Protein AF-A0A1F2FER3-F1 (afdb_monomer_lite)

pLDDT: mean 89.08, std 11.87, range [53.47, 98.69]

Secondary structure (DSSP, 8-state):
---PPPSSPPPPPPPTTS-HHHHHHHHHHHTSGGGGG--HHHHHHHHHHHHHHHHHHHSSS--HHHHHHHHHHHHHTT-SHHHHHHTT-----TTTSHHHHHHHHHHHHHHHHHT--

Structure (mmCIF, N/CA/C/O backbone):
data_AF-A0A1F2FER3-F1
#
_entry.id   AF-A0A1F2FER3-F1
#
loop_
_atom_site.group_PDB
_atom_site.id
_atom_site.type_symbol
_atom_site.label_atom_id
_atom_site.label_alt_id
_atom_site.label_comp_id
_atom_site.label_asym_id
_atom_site.label_entity_id
_atom_site.label_seq_id
_atom_site.pdbx_PDB_ins_code
_atom_site.Cartn_x
_atom_site.Cartn_y
_atom_site.Cartn_z
_atom_site.occupancy
_atom_site.B_iso_or_equiv
_atom_site.auth_seq_id
_atom_site.auth_comp_id
_atom_site.auth_asym_id
_atom_site.auth_atom_id
_atom_site.pdbx_PDB_model_num
ATOM 1 N N . MET A 1 1 ? -25.968 8.171 4.462 1.00 68.19 1 MET A N 1
ATOM 2 C CA . MET A 1 1 ? -26.093 6.739 4.110 1.00 68.19 1 MET A CA 1
ATOM 3 C C . MET A 1 1 ? -24.952 5.989 4.785 1.00 68.19 1 MET A C 1
ATOM 5 O O . MET A 1 1 ? -23.852 6.524 4.797 1.00 68.19 1 MET A O 1
ATOM 9 N N . ARG A 1 2 ? -25.203 4.827 5.401 1.00 75.19 2 ARG A N 1
ATOM 10 C CA . ARG A 1 2 ? -24.161 3.947 5.961 1.00 75.19 2 ARG A CA 1
ATOM 11 C C . ARG A 1 2 ? -24.206 2.628 5.191 1.00 75.19 2 ARG A C 1
ATOM 13 O O . ARG A 1 2 ? -25.294 2.085 5.029 1.00 75.19 2 ARG A O 1
ATOM 20 N N . ALA A 1 3 ? -23.061 2.168 4.698 1.00 81.31 3 ALA A N 1
ATOM 21 C CA . ALA A 1 3 ? -22.912 0.862 4.065 1.00 81.31 3 ALA A CA 1
ATOM 22 C C . ALA A 1 3 ? -22.212 -0.088 5.044 1.00 81.31 3 ALA A C 1
ATOM 24 O O . ALA A 1 3 ? -21.363 0.352 5.820 1.00 81.31 3 ALA A O 1
ATOM 25 N N . ALA A 1 4 ? -22.596 -1.362 5.035 1.00 86.06 4 ALA A N 1
ATOM 26 C CA . ALA A 1 4 ? -21.885 -2.385 5.790 1.00 86.06 4 ALA A CA 1
ATOM 27 C C . ALA A 1 4 ? -20.576 -2.732 5.068 1.00 86.06 4 ALA A C 1
ATOM 29 O O . ALA A 1 4 ? -20.576 -2.868 3.845 1.00 86.06 4 ALA A O 1
ATOM 30 N N . GLY A 1 5 ? -19.490 -2.864 5.828 1.00 84.31 5 GLY A N 1
ATOM 31 C CA . GLY A 1 5 ? -18.238 -3.421 5.322 1.00 84.31 5 GLY A CA 1
ATOM 32 C C . GLY A 1 5 ? -18.315 -4.939 5.179 1.00 84.31 5 GLY A C 1
ATOM 33 O O . GLY A 1 5 ? -19.268 -5.579 5.645 1.00 84.31 5 GLY A O 1
ATOM 34 N N . SER A 1 6 ? -17.298 -5.523 4.555 1.00 83.44 6 SER A N 1
ATOM 35 C CA . SER A 1 6 ? -17.121 -6.973 4.579 1.00 83.44 6 SER A CA 1
ATOM 36 C C . SER A 1 6 ? -16.870 -7.447 6.016 1.00 83.44 6 SER A C 1
ATOM 38 O O . SER A 1 6 ? -16.469 -6.678 6.886 1.00 83.44 6 SER A O 1
ATOM 40 N N . GLY A 1 7 ? -17.120 -8.732 6.285 1.00 86.62 7 GLY A N 1
ATOM 41 C CA . GLY A 1 7 ? -16.762 -9.351 7.566 1.00 86.62 7 GLY A CA 1
ATOM 42 C C . GLY A 1 7 ? -15.241 -9.477 7.735 1.00 86.62 7 GLY A C 1
ATOM 43 O O . GLY A 1 7 ? -14.475 -8.552 7.492 1.00 86.62 7 GLY A O 1
ATOM 44 N N . THR A 1 8 ? -14.753 -10.652 8.124 1.00 89.00 8 THR A N 1
ATOM 45 C CA . THR A 1 8 ? -13.302 -10.884 8.161 1.00 89.00 8 THR A CA 1
ATOM 46 C C . THR A 1 8 ? -12.726 -10.908 6.743 1.00 89.00 8 THR A C 1
ATOM 48 O O . THR A 1 8 ? -12.926 -11.869 5.999 1.00 89.00 8 THR A O 1
ATOM 51 N N . VAL A 1 9 ? -11.981 -9.867 6.370 1.00 94.69 9 VAL A N 1
ATOM 52 C CA . VAL A 1 9 ? -11.289 -9.796 5.078 1.00 94.69 9 VAL A CA 1
ATOM 53 C C . VAL A 1 9 ? -9.936 -10.492 5.184 1.00 94.69 9 VAL A C 1
ATOM 55 O O . VAL A 1 9 ? -9.056 -10.080 5.938 1.00 94.69 9 VAL A O 1
ATOM 58 N N . LYS A 1 10 ? -9.752 -11.568 4.413 1.00 94.75 10 LYS A N 1
ATOM 59 C CA . LYS A 1 10 ? -8.468 -12.269 4.311 1.00 94.75 10 LYS A CA 1
ATOM 60 C C . LYS A 1 10 ? -7.615 -11.623 3.211 1.00 94.75 10 LYS A C 1
ATOM 62 O O . LYS A 1 10 ? -8.042 -11.651 2.056 1.00 94.75 10 LYS A O 1
ATOM 67 N N . PRO A 1 11 ? -6.402 -11.121 3.513 1.00 95.19 11 PRO A N 1
ATOM 68 C CA . PRO A 1 11 ? -5.511 -10.596 2.484 1.00 95.19 11 PRO A CA 1
ATOM 69 C C . PRO A 1 11 ? -5.186 -11.672 1.437 1.00 95.19 11 PRO A C 1
ATOM 71 O O . PRO A 1 11 ? -4.920 -12.824 1.811 1.00 95.19 11 PRO A O 1
ATOM 74 N N . PRO A 1 12 ? -5.159 -11.337 0.136 1.00 96.31 12 PRO A N 1
ATOM 75 C CA . PRO A 1 12 ? -4.891 -12.317 -0.903 1.00 96.31 12 PRO A CA 1
ATOM 76 C C . PRO A 1 12 ? -3.438 -12.803 -0.847 1.00 96.31 12 PRO A C 1
ATOM 78 O O . PRO A 1 12 ? -2.539 -12.168 -0.276 1.00 96.31 12 PRO A O 1
ATOM 81 N N . ALA A 1 13 ? -3.190 -13.964 -1.454 1.00 96.69 13 ALA A N 1
ATOM 82 C CA . ALA A 1 13 ? -1.832 -14.444 -1.658 1.00 96.69 13 ALA A CA 1
ATOM 83 C C . ALA A 1 13 ? -1.052 -13.464 -2.549 1.00 96.69 13 ALA A C 1
ATOM 85 O O . ALA A 1 13 ? -1.620 -12.757 -3.377 1.00 96.69 13 ALA A O 1
ATOM 86 N N . GLU A 1 14 ? 0.258 -13.400 -2.337 1.00 95.25 14 GLU A N 1
ATOM 87 C CA . GLU A 1 14 ? 1.132 -12.683 -3.265 1.00 95.25 14 GLU A CA 1
ATOM 88 C C . GLU A 1 14 ? 1.269 -13.454 -4.578 1.00 95.25 14 GLU A C 1
ATOM 90 O O . GLU A 1 14 ? 1.251 -14.690 -4.577 1.00 95.25 14 GLU A O 1
ATOM 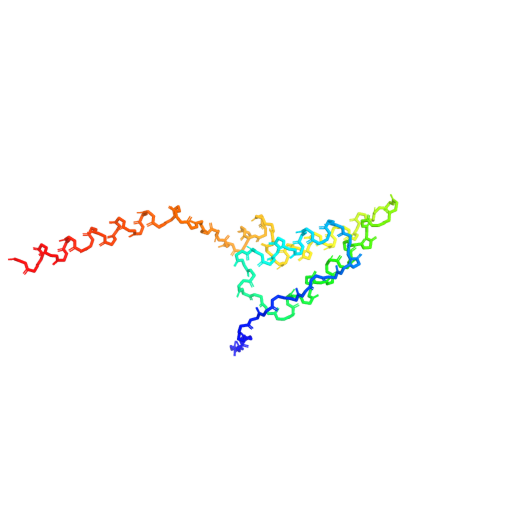95 N N . ASP A 1 15 ? 1.477 -12.736 -5.677 1.00 97.25 15 ASP A N 1
ATOM 96 C CA . ASP A 1 15 ? 1.842 -13.381 -6.928 1.00 97.25 15 ASP A CA 1
ATOM 97 C C . ASP A 1 15 ? 3.311 -13.838 -6.879 1.00 97.25 15 ASP A C 1
ATOM 99 O O . ASP A 1 15 ? 4.229 -13.111 -6.476 1.00 97.25 15 ASP A O 1
ATOM 103 N N . ARG A 1 16 ? 3.552 -15.082 -7.299 1.00 97.38 16 ARG A N 1
ATOM 104 C CA . ARG A 1 16 ? 4.893 -15.675 -7.348 1.00 97.38 16 ARG A CA 1
ATOM 105 C C . ARG A 1 16 ? 5.760 -15.077 -8.452 1.00 97.38 16 ARG A C 1
ATOM 107 O O . ARG A 1 16 ? 6.981 -15.143 -8.324 1.00 97.38 16 ARG A O 1
ATOM 114 N N . SER A 1 17 ? 5.172 -14.492 -9.485 1.00 98.06 17 SER A N 1
ATOM 115 C CA . SER A 1 17 ? 5.871 -13.822 -10.584 1.00 98.06 17 SER A CA 1
ATOM 116 C C . SER A 1 17 ? 6.355 -12.417 -10.221 1.00 98.06 17 SER A C 1
ATOM 118 O O . SER A 1 17 ? 7.268 -11.905 -10.863 1.00 98.06 17 SER A O 1
ATOM 120 N N . TRP A 1 18 ? 5.814 -11.814 -9.156 1.00 98.69 18 TRP A N 1
ATOM 121 C CA . TRP A 1 18 ? 6.185 -10.459 -8.765 1.00 98.69 18 TRP A CA 1
ATOM 122 C C . TRP A 1 18 ? 7.674 -10.294 -8.476 1.00 98.69 18 TRP A C 1
ATOM 124 O O . TRP A 1 18 ? 8.334 -11.159 -7.874 1.00 98.69 18 TRP A O 1
ATOM 134 N N . HIS A 1 19 ? 8.170 -9.108 -8.824 1.00 98.50 19 HIS A N 1
ATOM 135 C CA . HIS A 1 19 ? 9.523 -8.681 -8.513 1.00 98.50 19 HIS A CA 1
ATOM 136 C C . HIS A 1 19 ? 9.735 -8.695 -6.985 1.00 98.50 19 HIS A C 1
ATOM 138 O O . HIS A 1 19 ? 8.817 -8.346 -6.230 1.00 98.50 19 HIS A O 1
ATOM 144 N N . PRO A 1 20 ? 10.936 -9.042 -6.473 1.00 98.44 20 PRO A N 1
ATOM 145 C CA . PRO A 1 20 ? 11.190 -9.101 -5.033 1.00 98.44 20 PRO A CA 1
ATOM 146 C C . PRO A 1 20 ? 10.818 -7.827 -4.261 1.00 98.44 20 PRO A C 1
ATOM 148 O O . PRO A 1 20 ? 10.378 -7.918 -3.117 1.00 98.44 20 PRO A O 1
ATOM 151 N N . ALA A 1 21 ? 10.960 -6.645 -4.870 1.00 97.25 21 ALA A N 1
ATOM 152 C CA . ALA A 1 21 ? 10.549 -5.382 -4.249 1.00 97.25 21 ALA A CA 1
ATOM 153 C C . ALA A 1 21 ? 9.027 -5.295 -4.042 1.00 97.25 21 ALA A C 1
ATOM 155 O O . ALA A 1 21 ? 8.585 -4.949 -2.947 1.00 97.25 21 ALA A O 1
ATOM 156 N N . ALA A 1 22 ? 8.239 -5.679 -5.050 1.00 98.31 22 ALA A N 1
ATOM 157 C CA . ALA A 1 22 ? 6.783 -5.695 -4.963 1.00 98.31 22 ALA A CA 1
ATOM 158 C C . ALA A 1 22 ? 6.293 -6.713 -3.926 1.00 98.31 22 ALA A C 1
ATOM 160 O O . ALA A 1 22 ? 5.466 -6.374 -3.083 1.00 98.31 22 ALA A O 1
ATOM 161 N N . LYS A 1 23 ? 6.889 -7.914 -3.889 1.00 98.44 23 LYS A N 1
ATOM 162 C CA . LYS A 1 23 ? 6.604 -8.912 -2.841 1.00 98.44 23 LYS A CA 1
ATOM 163 C C . LYS A 1 23 ? 6.896 -8.380 -1.445 1.00 98.44 23 LYS A C 1
ATOM 165 O O . LYS A 1 23 ? 6.067 -8.519 -0.552 1.00 98.44 23 LYS A O 1
ATOM 170 N N . ARG A 1 24 ? 8.067 -7.763 -1.240 1.00 97.56 24 ARG A N 1
ATOM 171 C CA . ARG A 1 24 ? 8.437 -7.178 0.060 1.00 97.56 24 ARG A CA 1
ATOM 172 C C . ARG A 1 24 ? 7.426 -6.129 0.506 1.00 97.56 24 ARG A C 1
ATOM 174 O O . ARG A 1 24 ? 6.970 -6.189 1.643 1.00 97.56 24 ARG A O 1
ATOM 181 N N . TRP A 1 25 ? 7.054 -5.218 -0.389 1.00 97.44 25 TRP A N 1
ATOM 182 C CA . TRP A 1 25 ? 6.062 -4.191 -0.090 1.00 97.44 25 TRP A CA 1
ATOM 183 C C . TRP A 1 25 ? 4.685 -4.791 0.226 1.00 97.44 25 TRP A C 1
ATOM 185 O O . TRP A 1 25 ? 4.124 -4.505 1.281 1.00 97.44 25 TRP A O 1
ATOM 195 N N . PHE A 1 26 ? 4.172 -5.687 -0.620 1.00 97.94 26 PHE A N 1
ATOM 196 C CA . PHE A 1 26 ? 2.852 -6.290 -0.429 1.00 97.94 26 PHE A CA 1
ATOM 197 C C . PHE A 1 26 ? 2.773 -7.135 0.852 1.00 97.94 26 PHE A C 1
ATOM 199 O O . PHE A 1 26 ? 1.755 -7.145 1.537 1.00 97.94 26 PHE A O 1
ATOM 206 N N . ARG A 1 27 ? 3.860 -7.820 1.232 1.00 97.31 27 ARG A N 1
ATOM 207 C CA . ARG A 1 27 ? 3.954 -8.506 2.531 1.00 97.31 27 ARG A CA 1
ATOM 208 C C . ARG A 1 27 ? 3.921 -7.519 3.691 1.00 97.31 27 ARG A C 1
ATOM 210 O O . ARG A 1 27 ? 3.163 -7.731 4.627 1.00 97.31 27 ARG A O 1
ATOM 217 N N . ALA A 1 28 ? 4.701 -6.440 3.628 1.00 96.19 28 ALA A N 1
ATOM 218 C CA . ALA A 1 28 ? 4.695 -5.413 4.669 1.00 96.19 28 ALA A CA 1
ATOM 219 C C . ALA A 1 28 ? 3.303 -4.780 4.835 1.00 96.19 28 ALA A C 1
ATOM 221 O O . ALA A 1 28 ? 2.867 -4.549 5.960 1.00 96.19 28 ALA A O 1
ATOM 222 N N . LEU A 1 29 ? 2.578 -4.586 3.730 1.00 96.56 29 LEU A N 1
ATOM 223 C CA . LEU A 1 29 ? 1.201 -4.100 3.731 1.00 96.56 29 LEU A CA 1
ATOM 224 C C . LEU A 1 29 ? 0.263 -4.992 4.555 1.00 96.56 29 LEU A C 1
ATOM 226 O O . LEU A 1 29 ? -0.505 -4.479 5.360 1.00 96.56 29 LEU A O 1
ATOM 230 N N . LYS A 1 30 ? 0.367 -6.320 4.417 1.00 95.81 30 LYS A N 1
ATOM 231 C CA . LYS A 1 30 ? -0.438 -7.291 5.188 1.00 95.81 30 LYS A CA 1
ATOM 232 C C . LYS A 1 30 ? -0.250 -7.183 6.697 1.00 95.81 30 LYS A C 1
ATOM 234 O O . LYS A 1 30 ? -1.152 -7.540 7.443 1.00 95.81 30 LYS A O 1
ATOM 239 N N . HIS A 1 31 ? 0.919 -6.726 7.131 1.00 92.00 31 HIS A N 1
ATOM 240 C CA . HIS A 1 31 ? 1.259 -6.563 8.543 1.00 92.00 31 HIS A CA 1
ATOM 241 C C . HIS A 1 31 ? 1.054 -5.129 9.042 1.00 92.00 31 HIS A C 1
ATOM 243 O O . HIS A 1 31 ? 1.361 -4.825 10.192 1.00 92.00 31 HIS A O 1
ATOM 249 N N . SER A 1 32 ? 0.574 -4.229 8.184 1.00 90.62 32 SER A N 1
ATOM 250 C CA . SER A 1 32 ? 0.384 -2.827 8.524 1.00 90.62 32 SER A CA 1
ATOM 251 C C . SER A 1 32 ? -0.903 -2.630 9.323 1.00 90.62 32 SER A C 1
ATOM 253 O O . SER A 1 32 ? -1.928 -3.223 8.998 1.00 90.62 32 SER A O 1
ATOM 255 N N . GLY A 1 33 ? -0.867 -1.781 10.354 1.00 88.12 33 GLY A N 1
ATOM 256 C CA . GLY A 1 33 ? -1.994 -1.605 11.278 1.00 88.12 33 GLY A CA 1
ATOM 257 C C . GLY A 1 33 ? -3.290 -1.160 10.595 1.00 88.12 33 GLY A C 1
ATOM 258 O O . GLY A 1 33 ? -4.366 -1.597 10.977 1.00 88.12 33 GLY A O 1
ATOM 259 N N . GLN A 1 34 ? -3.205 -0.361 9.532 1.00 90.00 34 GLN A N 1
ATOM 260 C CA . GLN A 1 34 ? -4.373 0.086 8.773 1.00 90.00 34 GLN A CA 1
ATOM 261 C C . GLN A 1 34 ? -5.030 -1.014 7.929 1.00 90.00 34 GLN A C 1
ATOM 263 O O . GLN A 1 34 ? -6.179 -0.854 7.528 1.00 90.00 34 GLN A O 1
ATOM 268 N N . ALA A 1 35 ? -4.333 -2.124 7.656 1.00 93.50 35 ALA A N 1
ATOM 269 C CA . ALA A 1 35 ? -4.866 -3.205 6.827 1.00 93.50 35 ALA A CA 1
ATOM 270 C C . ALA A 1 35 ? -6.090 -3.886 7.462 1.00 93.50 35 ALA A C 1
ATOM 272 O O . ALA A 1 35 ? -6.842 -4.563 6.766 1.00 93.50 35 ALA A O 1
ATOM 273 N N . VAL A 1 36 ? -6.323 -3.671 8.763 1.00 90.94 36 VAL A N 1
ATOM 274 C CA . VAL A 1 36 ? -7.536 -4.112 9.472 1.00 90.94 36 VAL A CA 1
ATOM 275 C C . VAL A 1 36 ? -8.814 -3.459 8.936 1.00 90.94 36 VAL A C 1
ATOM 277 O O . VAL A 1 36 ? -9.894 -4.001 9.141 1.00 90.94 36 VAL A O 1
ATOM 280 N N . PHE A 1 37 ? -8.697 -2.311 8.260 1.00 91.50 37 PHE A N 1
ATOM 281 C CA . PHE A 1 37 ? -9.819 -1.570 7.679 1.00 91.50 37 PHE A CA 1
ATOM 282 C C . PHE A 1 37 ? -10.012 -1.837 6.184 1.00 91.50 37 PHE A C 1
ATOM 284 O O . PHE A 1 37 ? -10.902 -1.250 5.579 1.00 91.50 37 PHE A O 1
ATOM 291 N N . TYR A 1 38 ? -9.159 -2.660 5.571 1.00 95.69 38 TYR A N 1
ATOM 292 C CA . TYR A 1 38 ? -9.201 -2.876 4.130 1.00 95.69 38 TYR A CA 1
ATOM 293 C C . TYR A 1 38 ? -10.337 -3.799 3.719 1.00 95.69 38 TYR A C 1
ATOM 295 O O . TYR A 1 38 ? -10.495 -4.905 4.238 1.00 95.69 38 TYR A O 1
ATOM 303 N N . GLU A 1 39 ? -11.038 -3.371 2.684 1.00 96.75 39 GLU A N 1
ATOM 304 C CA . GLU A 1 39 ? -12.026 -4.140 1.954 1.00 96.75 39 GLU A CA 1
ATOM 305 C C . GLU A 1 39 ? -11.361 -4.952 0.827 1.00 96.75 39 GLU A C 1
ATOM 307 O O . GLU A 1 39 ? -10.217 -4.690 0.433 1.00 96.75 39 GLU A O 1
ATOM 312 N N . PRO A 1 40 ? -12.058 -5.941 0.237 1.00 96.62 40 PRO A N 1
ATOM 313 C CA . PRO A 1 40 ? -11.556 -6.662 -0.933 1.00 96.62 40 PRO A CA 1
ATOM 314 C C . PRO A 1 40 ? -11.113 -5.740 -2.082 1.00 96.62 40 PRO A C 1
ATOM 316 O O . PRO A 1 40 ? -10.161 -6.058 -2.795 1.00 96.62 40 PRO A O 1
ATOM 319 N N . SER A 1 41 ? -11.760 -4.580 -2.238 1.00 97.12 41 SER A N 1
ATOM 320 C CA . SER A 1 41 ? -11.378 -3.558 -3.218 1.00 97.12 41 SER A CA 1
ATOM 321 C C . SER A 1 41 ? -10.006 -2.942 -2.942 1.00 97.12 41 SER A C 1
ATOM 323 O O . SER A 1 41 ? -9.252 -2.716 -3.887 1.00 97.12 41 SER A O 1
ATOM 325 N N . ASP A 1 42 ? -9.647 -2.717 -1.677 1.00 97.81 42 ASP A N 1
ATOM 326 C CA . ASP A 1 42 ? -8.334 -2.179 -1.305 1.00 97.81 42 ASP A CA 1
ATOM 327 C C . ASP A 1 42 ? -7.232 -3.196 -1.596 1.00 97.81 42 ASP A C 1
ATOM 329 O O . ASP A 1 42 ? -6.163 -2.851 -2.102 1.00 97.81 42 ASP A O 1
ATOM 333 N N . TRP A 1 43 ? -7.510 -4.480 -1.357 1.00 97.81 43 TRP A N 1
ATOM 334 C CA . TRP A 1 43 ? -6.586 -5.555 -1.706 1.00 97.81 43 TRP A CA 1
ATOM 335 C C . TRP A 1 43 ? -6.398 -5.699 -3.215 1.00 97.81 43 TRP A C 1
ATOM 337 O O . TRP A 1 43 ? -5.261 -5.856 -3.660 1.00 97.81 43 TRP A O 1
ATOM 347 N N . ALA A 1 44 ? -7.470 -5.601 -4.005 1.00 97.94 44 ALA A N 1
ATOM 348 C CA . ALA A 1 44 ? -7.374 -5.595 -5.465 1.00 97.94 44 ALA A CA 1
ATOM 349 C C . ALA A 1 44 ? -6.557 -4.391 -5.968 1.00 97.94 44 ALA A C 1
ATOM 351 O O . ALA A 1 44 ? -5.688 -4.530 -6.830 1.00 97.94 44 ALA A O 1
ATOM 352 N N . TYR A 1 45 ? -6.770 -3.217 -5.372 1.00 98.25 45 TYR A N 1
ATOM 353 C CA . TYR A 1 45 ? -5.992 -2.015 -5.660 1.00 98.25 45 TYR A CA 1
ATOM 354 C C . TYR A 1 45 ? -4.507 -2.182 -5.300 1.00 98.25 45 TYR A C 1
ATOM 356 O O . TYR A 1 45 ? -3.623 -1.790 -6.065 1.00 98.25 45 TYR A O 1
ATOM 364 N N . ALA A 1 46 ? -4.212 -2.833 -4.173 1.00 98.31 46 ALA A N 1
ATOM 365 C CA . ALA A 1 46 ? -2.852 -3.159 -3.768 1.00 98.31 46 ALA A CA 1
ATOM 366 C C . ALA A 1 46 ? -2.175 -4.170 -4.711 1.00 98.31 46 ALA A C 1
ATOM 368 O O . ALA A 1 46 ? -0.983 -4.034 -4.987 1.00 98.31 46 ALA A O 1
ATOM 369 N N . GLN A 1 47 ? -2.907 -5.163 -5.230 1.00 98.44 47 GLN A N 1
ATOM 370 C CA . GLN A 1 47 ? -2.382 -6.098 -6.233 1.00 98.44 47 GLN A CA 1
ATOM 371 C C . GLN A 1 47 ? -2.010 -5.366 -7.526 1.00 98.44 47 GLN A C 1
ATOM 373 O O . GLN A 1 47 ? -0.892 -5.535 -8.006 1.00 98.44 47 GLN A O 1
ATOM 378 N N . LEU A 1 48 ? -2.868 -4.457 -8.005 1.00 98.31 48 LEU A N 1
ATOM 379 C CA . LEU A 1 48 ? -2.567 -3.622 -9.171 1.00 98.31 48 LEU A CA 1
ATOM 380 C C . LEU A 1 48 ? -1.295 -2.782 -8.968 1.00 98.31 48 LEU A C 1
ATOM 382 O O . LEU A 1 48 ? -0.453 -2.692 -9.861 1.00 98.31 48 LEU A O 1
ATOM 386 N N . ALA A 1 49 ? -1.117 -2.186 -7.785 1.00 98.44 49 ALA A N 1
ATOM 387 C CA . ALA A 1 49 ? 0.106 -1.449 -7.468 1.00 98.44 49 ALA A CA 1
ATOM 388 C C . ALA A 1 49 ? 1.353 -2.357 -7.489 1.00 98.44 49 ALA A C 1
ATOM 390 O O . ALA A 1 49 ? 2.408 -1.941 -7.971 1.00 98.44 49 ALA A O 1
ATOM 391 N N . ALA A 1 50 ? 1.242 -3.599 -7.003 1.00 98.62 50 ALA A N 1
ATOM 392 C CA . ALA A 1 50 ? 2.327 -4.580 -7.033 1.00 98.62 50 ALA A CA 1
ATOM 393 C C . ALA A 1 50 ? 2.655 -5.069 -8.456 1.00 98.62 50 ALA A C 1
ATOM 395 O O . ALA A 1 50 ? 3.836 -5.263 -8.765 1.00 98.62 50 ALA A O 1
ATOM 396 N N . ASP A 1 51 ? 1.654 -5.215 -9.327 1.00 98.62 51 ASP A N 1
ATOM 397 C CA . ASP A 1 51 ? 1.834 -5.544 -10.746 1.00 98.62 51 ASP A CA 1
ATOM 398 C C . ASP A 1 51 ? 2.591 -4.431 -11.476 1.00 98.62 51 ASP A C 1
ATOM 400 O O . ASP A 1 51 ? 3.612 -4.682 -12.121 1.00 98.62 51 ASP A O 1
ATOM 404 N N . LEU A 1 52 ? 2.148 -3.180 -11.309 1.00 98.56 52 LEU A N 1
ATOM 405 C CA . LEU A 1 52 ? 2.806 -2.013 -11.899 1.00 98.56 52 LEU A CA 1
ATOM 406 C C . LEU A 1 52 ? 4.238 -1.859 -11.381 1.00 98.56 52 LEU A C 1
ATOM 408 O O . LEU A 1 52 ? 5.163 -1.653 -12.167 1.00 98.56 52 LEU A O 1
ATOM 412 N N . LEU A 1 53 ? 4.447 -2.021 -10.072 1.00 98.50 53 LEU A N 1
ATOM 413 C CA . LEU A 1 53 ? 5.782 -1.988 -9.483 1.00 98.50 53 LEU A CA 1
ATOM 414 C C . LEU A 1 53 ? 6.669 -3.117 -10.021 1.00 98.50 53 LEU A C 1
ATOM 416 O O . LEU A 1 53 ? 7.849 -2.898 -10.274 1.00 98.50 53 LEU A O 1
ATOM 420 N N . THR A 1 54 ? 6.123 -4.319 -10.206 1.00 98.69 54 THR A N 1
ATOM 421 C CA . THR A 1 54 ? 6.855 -5.445 -10.798 1.00 98.69 54 THR A CA 1
ATOM 422 C C . THR A 1 54 ? 7.291 -5.129 -12.220 1.00 98.69 54 THR A C 1
ATOM 424 O O . THR A 1 54 ? 8.464 -5.329 -12.544 1.00 98.69 54 THR A O 1
ATOM 427 N N . ALA A 1 55 ? 6.380 -4.609 -13.046 1.00 98.31 55 ALA A N 1
ATOM 428 C CA . ALA A 1 55 ? 6.680 -4.234 -14.421 1.00 98.31 55 ALA A CA 1
ATOM 429 C C . ALA A 1 55 ? 7.810 -3.198 -14.473 1.00 98.31 55 ALA A C 1
ATOM 431 O O . ALA A 1 55 ? 8.798 -3.411 -15.169 1.00 98.31 55 ALA A O 1
ATOM 432 N N . GLU A 1 56 ? 7.720 -2.131 -13.673 1.00 98.31 56 GLU A N 1
ATOM 433 C CA . GLU A 1 56 ? 8.747 -1.084 -13.633 1.00 98.31 56 GLU A CA 1
ATOM 434 C C . GLU A 1 56 ? 10.100 -1.587 -13.131 1.00 98.31 56 GLU A C 1
ATOM 436 O O . GLU A 1 56 ? 11.129 -1.264 -13.713 1.00 98.31 56 GLU A O 1
ATOM 441 N N . MET A 1 57 ? 10.121 -2.401 -12.074 1.00 97.75 57 MET A N 1
ATOM 442 C CA . MET A 1 57 ? 11.371 -2.902 -11.487 1.00 97.75 57 MET A CA 1
ATOM 443 C C . MET A 1 57 ? 12.071 -3.956 -12.353 1.00 97.75 57 MET A C 1
ATOM 445 O O . MET A 1 57 ? 13.230 -4.272 -12.102 1.00 97.75 57 MET A O 1
ATOM 449 N N . THR A 1 58 ? 11.379 -4.509 -13.350 1.00 97.56 58 THR A N 1
ATOM 450 C CA . THR A 1 58 ? 11.947 -5.477 -14.302 1.00 97.56 58 THR A CA 1
ATOM 451 C C . THR A 1 58 ? 12.545 -4.789 -15.534 1.00 97.56 58 THR A C 1
ATOM 453 O O . THR A 1 58 ? 13.319 -5.397 -16.270 1.00 97.56 58 THR A O 1
ATOM 456 N N . MET A 1 59 ? 12.211 -3.519 -15.779 1.00 96.94 59 MET A N 1
ATOM 457 C CA . MET A 1 59 ? 12.765 -2.755 -16.896 1.00 96.94 59 MET A CA 1
ATOM 458 C C . MET A 1 59 ? 14.220 -2.356 -16.630 1.00 96.94 59 MET A C 1
ATOM 460 O O . MET A 1 59 ? 14.574 -1.971 -15.520 1.00 96.94 59 MET A O 1
ATOM 464 N N . GLU A 1 60 ? 15.044 -2.335 -17.683 1.00 97.31 60 GLU A N 1
ATOM 465 C CA . GLU A 1 60 ? 16.407 -1.778 -17.617 1.00 97.31 60 GLU A CA 1
ATOM 466 C C . GLU A 1 60 ? 16.392 -0.302 -17.179 1.00 97.31 60 GLU A C 1
ATOM 468 O O . GLU A 1 60 ? 17.267 0.158 -16.446 1.00 97.31 60 GLU A O 1
ATOM 473 N N . LYS A 1 61 ? 15.367 0.445 -17.613 1.00 97.25 61 LYS A N 1
ATOM 474 C CA . LYS A 1 61 ? 15.156 1.857 -17.276 1.00 97.25 61 LYS A CA 1
ATOM 475 C C . LYS A 1 61 ? 13.716 2.080 -16.802 1.00 97.25 61 LYS A C 1
ATOM 477 O O . LYS A 1 61 ? 12.836 2.276 -17.644 1.00 97.25 61 LYS A O 1
ATOM 482 N N . PRO A 1 62 ? 13.467 2.055 -15.480 1.00 97.19 62 PRO A N 1
ATOM 483 C CA . PRO A 1 62 ? 12.154 2.342 -14.915 1.00 97.19 62 PRO A CA 1
ATOM 484 C C . PRO A 1 62 ? 11.664 3.747 -15.276 1.00 97.19 62 PRO A C 1
ATOM 486 O O . PRO A 1 62 ? 12.430 4.714 -15.330 1.00 97.19 62 PRO A O 1
ATOM 489 N N . ARG A 1 63 ? 10.360 3.876 -15.495 1.00 98.31 63 ARG A N 1
ATOM 490 C CA . ARG A 1 63 ? 9.695 5.120 -15.875 1.00 98.31 63 ARG A CA 1
ATOM 491 C C . ARG A 1 63 ? 9.289 5.880 -14.621 1.00 98.31 63 ARG A C 1
ATOM 493 O O . ARG A 1 63 ? 8.415 5.452 -13.868 1.00 98.31 63 ARG A O 1
ATOM 500 N N . ALA A 1 64 ? 9.874 7.062 -14.436 1.00 97.62 64 ALA A N 1
ATOM 501 C CA . ALA A 1 64 ? 9.618 7.905 -13.268 1.00 97.62 64 ALA A CA 1
ATOM 502 C C . ALA A 1 64 ? 8.123 8.214 -13.056 1.00 97.62 64 ALA A C 1
ATOM 504 O O . ALA A 1 64 ? 7.652 8.201 -11.922 1.00 97.62 64 ALA A O 1
ATOM 505 N N . ALA A 1 65 ? 7.365 8.427 -14.138 1.00 98.00 65 ALA A N 1
ATOM 506 C CA . ALA A 1 65 ? 5.929 8.696 -14.065 1.00 98.00 65 ALA A CA 1
ATOM 507 C C . ALA A 1 65 ? 5.134 7.521 -13.464 1.00 98.00 65 ALA A C 1
ATOM 509 O O . ALA A 1 65 ? 4.312 7.731 -12.573 1.00 98.00 65 ALA A O 1
ATOM 510 N N . THR A 1 66 ? 5.407 6.282 -13.891 1.00 98.06 66 THR A N 1
ATOM 511 C CA . THR A 1 66 ? 4.734 5.100 -13.334 1.00 98.06 66 THR A CA 1
ATOM 512 C C . THR A 1 66 ? 5.149 4.856 -11.889 1.00 98.06 66 THR A C 1
ATOM 514 O O . THR A 1 66 ? 4.307 4.524 -11.061 1.00 98.06 66 THR A O 1
ATOM 517 N N . ILE A 1 67 ? 6.426 5.062 -11.552 1.00 97.94 67 ILE A N 1
ATOM 518 C CA . ILE A 1 67 ? 6.882 4.978 -10.160 1.00 97.94 67 ILE A CA 1
ATOM 519 C C . ILE A 1 67 ? 6.151 6.006 -9.290 1.00 97.94 67 ILE A C 1
ATOM 521 O O . ILE A 1 67 ? 5.668 5.656 -8.217 1.00 97.94 67 ILE A O 1
ATOM 525 N N . GLY A 1 68 ? 5.992 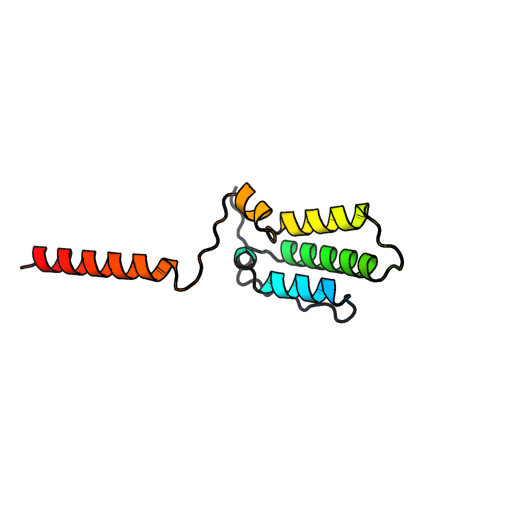7.243 -9.766 1.00 98.06 68 GLY A N 1
ATOM 526 C CA . GLY A 1 68 ? 5.203 8.269 -9.079 1.00 98.06 68 GLY A CA 1
ATOM 527 C C . GLY A 1 68 ? 3.736 7.869 -8.883 1.00 98.06 68 GLY A C 1
ATOM 528 O O . GLY A 1 68 ? 3.180 8.078 -7.801 1.00 98.06 68 GLY A O 1
ATOM 529 N N . LEU A 1 69 ? 3.123 7.231 -9.887 1.00 98.19 69 LEU A N 1
ATOM 530 C CA . LEU A 1 69 ? 1.773 6.674 -9.773 1.00 98.19 69 LEU A CA 1
ATOM 531 C C . LEU A 1 69 ? 1.714 5.591 -8.692 1.00 98.19 69 LEU A C 1
ATOM 533 O O . LEU A 1 69 ? 0.878 5.677 -7.799 1.00 98.19 69 LEU A O 1
ATOM 537 N N . VAL A 1 70 ? 2.624 4.616 -8.727 1.00 98.06 70 VAL A N 1
ATOM 538 C CA . VAL A 1 70 ? 2.693 3.535 -7.734 1.00 98.06 70 VAL A CA 1
ATOM 539 C C . VAL A 1 70 ? 2.843 4.101 -6.322 1.00 98.06 70 VAL A C 1
ATOM 541 O O . VAL A 1 70 ? 2.095 3.705 -5.435 1.00 98.06 70 VAL A O 1
ATOM 544 N N . LEU A 1 71 ? 3.739 5.067 -6.104 1.00 96.25 71 LEU A N 1
ATOM 545 C CA . LEU A 1 71 ? 3.901 5.720 -4.799 1.00 96.25 71 LEU A CA 1
ATOM 546 C C . LEU A 1 71 ? 2.612 6.417 -4.340 1.00 96.25 71 LEU A C 1
ATOM 548 O O . LEU A 1 71 ? 2.241 6.318 -3.174 1.00 96.25 71 LEU A O 1
ATOM 552 N N . SER A 1 72 ? 1.883 7.051 -5.260 1.00 96.62 72 SER A N 1
ATOM 553 C CA . SER A 1 72 ? 0.578 7.652 -4.958 1.00 96.62 72 SER A CA 1
ATOM 554 C C . SER A 1 72 ? -0.466 6.591 -4.587 1.00 96.62 72 SER A C 1
ATOM 556 O O . SER A 1 72 ? -1.238 6.776 -3.648 1.00 96.62 72 SER A O 1
ATOM 558 N N . MET A 1 73 ? -0.465 5.437 -5.265 1.00 97.75 73 MET A N 1
ATOM 559 C CA . MET A 1 73 ? -1.331 4.308 -4.911 1.00 97.75 73 MET A CA 1
ATOM 560 C C . MET A 1 73 ? -1.005 3.760 -3.518 1.00 97.75 73 MET A C 1
ATOM 562 O O . MET A 1 73 ? -1.911 3.504 -2.726 1.00 97.75 73 MET A O 1
ATOM 566 N N . MET A 1 74 ? 0.281 3.628 -3.191 1.00 96.38 74 MET A N 1
ATOM 567 C CA . MET A 1 74 ? 0.747 3.218 -1.865 1.00 96.38 74 MET A CA 1
ATOM 568 C C . MET A 1 74 ? 0.302 4.201 -0.771 1.00 96.38 74 MET A C 1
ATOM 570 O O . MET A 1 74 ? -0.073 3.780 0.328 1.00 96.38 74 MET A O 1
ATOM 574 N N . ASP A 1 75 ? 0.320 5.499 -1.061 1.00 95.12 75 ASP A N 1
ATOM 575 C CA . ASP A 1 75 ? -0.123 6.548 -0.144 1.00 95.12 75 ASP A CA 1
ATOM 576 C C . ASP A 1 75 ? -1.641 6.536 0.081 1.00 95.12 75 ASP A C 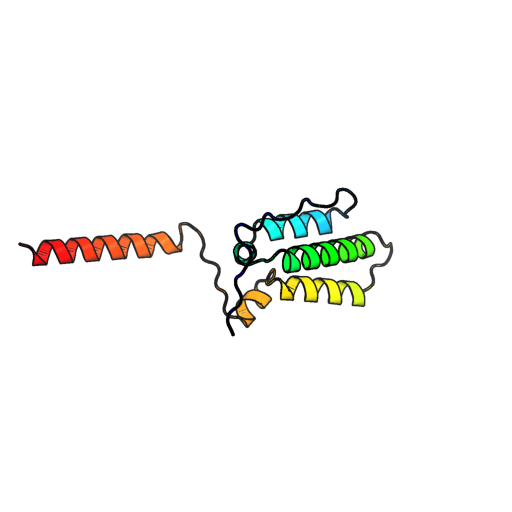1
ATOM 578 O O . ASP A 1 75 ? -2.077 6.741 1.212 1.00 95.12 75 ASP A O 1
ATOM 582 N N . ASN A 1 76 ? -2.445 6.227 -0.941 1.00 95.50 76 ASN A N 1
ATOM 583 C CA . ASN A 1 76 ? -3.901 6.064 -0.793 1.00 95.50 76 ASN A CA 1
ATOM 584 C C . ASN A 1 76 ? -4.264 4.900 0.140 1.00 95.50 76 ASN A C 1
ATOM 586 O O . ASN A 1 76 ? -5.281 4.942 0.823 1.00 95.50 76 ASN A O 1
ATOM 590 N N . LEU A 1 77 ? -3.391 3.897 0.222 1.00 95.88 77 LEU A N 1
ATOM 591 C CA . LEU A 1 77 ? -3.483 2.799 1.181 1.00 95.88 77 LEU A CA 1
ATOM 592 C C . LEU A 1 77 ? -2.881 3.162 2.556 1.00 95.88 77 LEU A C 1
ATOM 594 O O . LEU A 1 77 ? -2.788 2.316 3.437 1.00 95.88 77 LEU A O 1
ATOM 598 N N . MET A 1 78 ? -2.466 4.409 2.793 1.00 94.56 78 MET A N 1
ATOM 599 C CA . MET A 1 78 ? -1.911 4.882 4.073 1.00 94.56 78 MET A CA 1
ATOM 600 C C . MET A 1 78 ? -0.631 4.143 4.511 1.00 94.56 78 MET A C 1
ATOM 602 O O . MET A 1 78 ? -0.349 3.978 5.702 1.00 94.56 78 MET A O 1
ATOM 606 N N . THR A 1 79 ? 0.169 3.678 3.549 1.00 90.81 79 THR A N 1
ATOM 607 C CA . THR A 1 79 ? 1.353 2.855 3.852 1.00 90.81 79 THR A CA 1
ATOM 608 C C . THR A 1 79 ? 2.555 3.676 4.316 1.00 90.81 79 THR A C 1
ATOM 610 O O . THR A 1 79 ? 3.355 3.191 5.122 1.00 90.81 79 THR A O 1
ATOM 613 N N . SER A 1 80 ? 2.649 4.947 3.916 1.00 88.94 80 SER A N 1
ATOM 614 C CA . SER A 1 80 ? 3.672 5.874 4.400 1.00 88.94 80 SER A CA 1
ATOM 615 C C . SER A 1 80 ? 3.254 6.603 5.681 1.00 88.94 80 SER A C 1
ATOM 617 O O . SER A 1 80 ? 2.076 6.777 5.996 1.00 88.94 80 SER A O 1
ATOM 619 N N . GLU A 1 81 ? 4.254 7.043 6.440 1.00 89.94 81 GLU A N 1
ATOM 620 C CA . GLU A 1 81 ? 4.063 7.841 7.653 1.00 89.94 81 GLU A CA 1
ATOM 621 C C . GLU A 1 81 ? 3.366 9.174 7.344 1.00 89.94 81 GLU A C 1
ATOM 623 O O . GLU A 1 81 ? 2.367 9.514 7.979 1.00 89.94 81 GLU A O 1
ATOM 628 N N . GLY A 1 82 ? 3.803 9.845 6.274 1.00 90.19 82 GLY A N 1
ATOM 629 C CA . GLY A 1 82 ? 3.176 11.070 5.790 1.00 90.19 82 GLY A CA 1
ATOM 630 C C . GLY A 1 82 ? 1.715 10.868 5.386 1.00 90.19 82 GLY A C 1
ATOM 631 O O . GLY A 1 82 ? 0.876 11.702 5.725 1.00 90.19 82 GLY A O 1
ATOM 632 N N . ALA A 1 83 ? 1.379 9.757 4.719 1.00 92.50 83 ALA A N 1
ATOM 633 C CA . ALA A 1 83 ? -0.003 9.449 4.359 1.00 92.50 83 ALA A CA 1
ATOM 634 C C . ALA A 1 83 ? -0.903 9.298 5.589 1.00 92.50 83 ALA A C 1
ATOM 636 O O . ALA A 1 83 ? -1.982 9.885 5.616 1.00 92.50 83 ALA A O 1
ATOM 637 N N . ARG A 1 84 ? -0.435 8.602 6.633 1.00 92.56 84 ARG A N 1
ATOM 638 C CA . ARG A 1 84 ? -1.172 8.483 7.900 1.00 92.56 84 ARG A CA 1
ATOM 639 C C . ARG A 1 84 ? -1.324 9.825 8.612 1.00 92.56 84 ARG A C 1
ATOM 641 O O . ARG A 1 84 ? -2.430 10.165 9.027 1.00 92.56 84 ARG A O 1
ATOM 648 N N . ARG A 1 85 ? -0.264 10.639 8.685 1.00 90.25 85 ARG A N 1
ATOM 649 C CA . ARG A 1 85 ? -0.322 11.971 9.317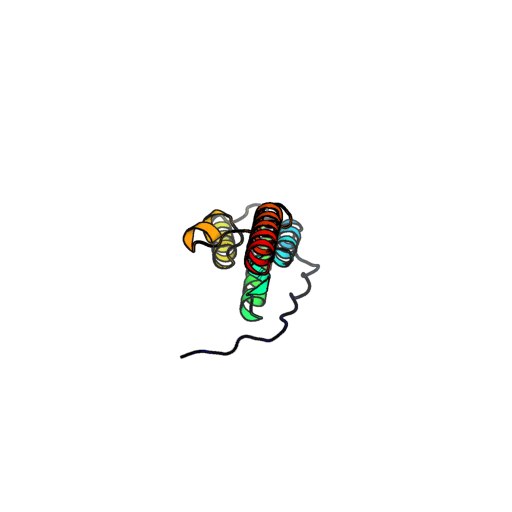 1.00 90.25 85 ARG A CA 1
ATOM 650 C C . ARG A 1 85 ? -1.338 12.903 8.664 1.00 90.25 85 ARG A C 1
ATOM 652 O O . ARG A 1 85 ? -2.041 13.614 9.377 1.00 90.25 85 ARG A O 1
ATOM 659 N N . ARG A 1 86 ? -1.452 12.893 7.330 1.00 89.81 86 ARG A N 1
ATOM 660 C CA . ARG A 1 86 ? -2.395 13.762 6.593 1.00 89.81 86 ARG A CA 1
ATOM 661 C C . ARG A 1 86 ? -3.852 13.552 7.003 1.00 89.81 86 ARG A C 1
ATOM 663 O O . ARG A 1 86 ? -4.623 14.504 6.998 1.00 89.81 86 ARG A O 1
ATOM 670 N N . ILE A 1 87 ? -4.204 12.332 7.391 1.00 88.00 87 ILE A N 1
ATOM 671 C CA . ILE A 1 87 ? -5.549 11.962 7.848 1.00 88.00 87 ILE A CA 1
ATOM 672 C C . ILE A 1 87 ? -5.615 11.721 9.362 1.00 88.00 87 ILE A C 1
ATOM 674 O O . ILE A 1 87 ? -6.620 11.223 9.857 1.00 88.00 87 ILE A O 1
ATOM 678 N N . ARG A 1 88 ? -4.557 12.096 10.096 1.00 88.12 88 ARG A N 1
ATOM 679 C CA . ARG A 1 88 ? -4.453 11.994 11.561 1.00 88.12 88 ARG A CA 1
ATOM 680 C C . ARG A 1 88 ? -4.607 10.567 12.100 1.00 88.12 88 ARG A C 1
ATOM 682 O O . ARG A 1 88 ? -5.185 10.361 13.160 1.00 88.12 88 ARG A O 1
ATOM 689 N N . VAL A 1 89 ? -4.082 9.583 11.372 1.00 86.00 89 VAL A N 1
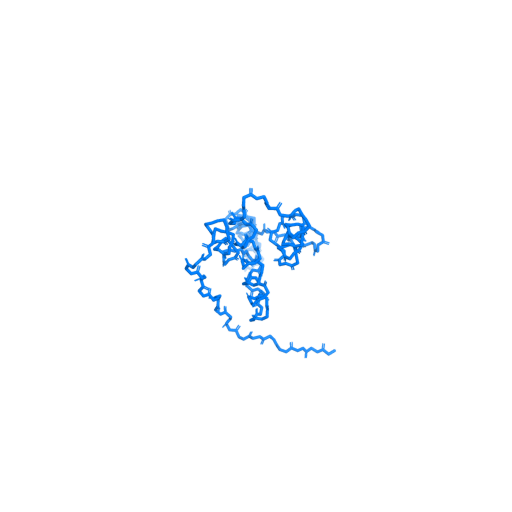ATOM 690 C CA . VAL A 1 89 ? -3.959 8.207 11.867 1.00 86.00 89 VAL A CA 1
ATOM 691 C C . VAL A 1 89 ? -2.665 8.082 12.667 1.00 86.00 89 VAL A C 1
ATOM 693 O O . VAL A 1 89 ? -1.572 8.248 12.121 1.00 86.00 89 VAL A O 1
ATOM 696 N N . GLU A 1 90 ? -2.788 7.761 13.953 1.00 82.62 90 GLU A N 1
ATOM 697 C CA . GLU A 1 90 ? -1.664 7.487 14.851 1.00 82.62 90 GLU A CA 1
ATOM 698 C C . GLU A 1 90 ? -1.457 5.977 15.002 1.00 82.62 90 GLU A C 1
ATOM 700 O O . GLU A 1 90 ? -2.411 5.207 15.110 1.00 82.62 90 GLU A O 1
ATOM 705 N N . LEU A 1 91 ? -0.196 5.537 14.969 1.00 83.44 91 LEU A N 1
ATOM 706 C CA . LEU A 1 91 ? 0.149 4.138 15.203 1.00 83.44 91 LEU A CA 1
ATOM 707 C C . LEU A 1 91 ? 0.445 3.938 16.686 1.00 83.44 91 LEU A C 1
ATOM 709 O O . LEU A 1 91 ? 1.491 4.379 17.160 1.00 83.44 91 LEU A O 1
ATOM 713 N N . GLN A 1 92 ? -0.435 3.220 17.372 1.00 83.06 92 GLN A N 1
ATOM 714 C CA . GLN A 1 92 ? -0.165 2.717 18.715 1.00 83.06 92 GLN A CA 1
ATOM 715 C C . GLN A 1 92 ? 0.783 1.524 18.635 1.00 83.06 92 GLN A C 1
ATOM 717 O O . GLN A 1 92 ? 0.646 0.657 17.762 1.00 83.06 92 GLN A O 1
ATOM 722 N N . ARG A 1 93 ? 1.778 1.486 19.521 1.00 81.00 93 ARG A N 1
ATOM 723 C CA . ARG A 1 93 ? 2.724 0.367 19.593 1.00 81.00 93 ARG A CA 1
ATOM 724 C C . ARG A 1 93 ? 2.370 -0.491 20.804 1.00 81.00 93 ARG A C 1
ATOM 726 O O . ARG A 1 93 ? 2.392 0.037 21.916 1.00 81.00 93 ARG A O 1
ATOM 733 N N . PRO A 1 94 ? 2.111 -1.799 20.615 1.00 72.25 94 PRO A N 1
ATOM 734 C 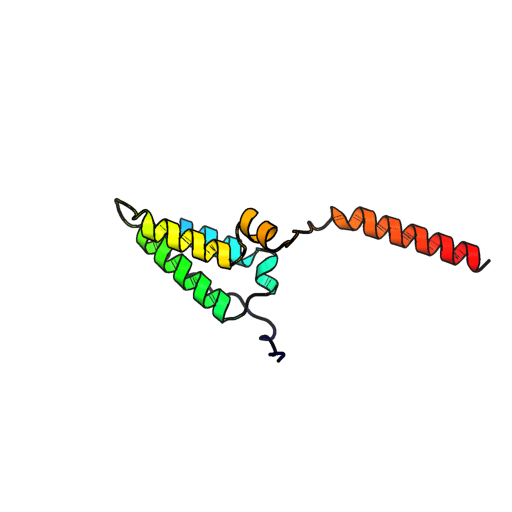CA . PRO A 1 94 ? 1.844 -2.697 21.732 1.00 72.25 94 PRO A CA 1
ATOM 735 C C . PRO A 1 94 ? 2.936 -2.579 22.803 1.00 72.25 94 PRO A C 1
ATOM 737 O O . PRO A 1 94 ? 4.125 -2.620 22.472 1.00 72.25 94 PRO A O 1
ATOM 740 N N . GLY A 1 95 ? 2.540 -2.401 24.066 1.00 67.94 95 GLY A N 1
ATOM 741 C CA . GLY A 1 95 ? 3.445 -2.291 25.213 1.00 67.94 95 GLY A CA 1
ATOM 742 C C . GLY A 1 95 ? 4.055 -0.911 25.496 1.00 67.94 95 GLY A C 1
ATOM 743 O O . GLY A 1 95 ? 4.609 -0.738 26.577 1.00 67.94 95 GLY A O 1
ATOM 744 N N . VAL A 1 96 ? 3.957 0.071 24.590 1.00 60.53 96 VAL A N 1
ATOM 745 C CA . VAL A 1 96 ? 4.381 1.461 24.881 1.00 60.53 96 VAL A CA 1
ATOM 746 C C . VAL A 1 96 ? 3.230 2.249 25.502 1.00 60.53 96 VAL A C 1
ATOM 748 O O . VAL A 1 96 ? 3.425 2.910 26.515 1.00 60.53 96 VAL A O 1
ATOM 751 N N . ASP A 1 97 ? 2.026 2.105 24.948 1.00 56.25 97 ASP A N 1
ATOM 752 C CA . ASP A 1 97 ? 0.832 2.832 25.404 1.00 56.25 97 ASP A CA 1
ATOM 753 C C . ASP A 1 97 ? 0.089 2.098 26.548 1.00 56.25 97 ASP A C 1
ATOM 755 O O . ASP A 1 97 ? -0.671 2.698 27.308 1.00 56.25 97 ASP A O 1
ATOM 759 N N . ASP A 1 98 ? 0.346 0.795 26.723 1.00 56.56 98 ASP A N 1
ATOM 760 C CA . ASP A 1 98 ? -0.291 -0.039 27.756 1.00 56.56 98 ASP A CA 1
ATOM 761 C C . ASP A 1 98 ? 0.241 0.241 29.176 1.00 56.56 98 ASP A C 1
ATOM 763 O O . ASP A 1 98 ? -0.440 -0.045 30.164 1.00 56.56 98 ASP A O 1
ATOM 767 N N . ALA A 1 99 ? 1.444 0.816 29.297 1.00 57.66 99 ALA A N 1
ATOM 768 C CA . ALA A 1 99 ? 2.046 1.159 30.586 1.00 57.66 99 ALA A CA 1
ATOM 769 C C . ALA A 1 99 ? 1.254 2.263 31.313 1.00 57.66 99 ALA A C 1
ATOM 771 O O . ALA A 1 99 ? 0.994 2.152 32.514 1.00 57.66 99 ALA A O 1
ATOM 772 N N . ASP A 1 100 ? 0.797 3.276 30.573 1.00 58.03 100 ASP A N 1
ATOM 773 C CA . ASP A 1 100 ? -0.002 4.381 31.115 1.00 58.03 100 ASP A CA 1
ATOM 774 C C . ASP A 1 100 ? -1.447 3.950 31.415 1.00 58.03 100 ASP A C 1
ATOM 776 O O . ASP A 1 100 ? -2.034 4.352 32.427 1.00 58.03 100 ASP A O 1
ATOM 780 N N . GLY A 1 101 ? -2.015 3.070 30.583 1.00 58.88 101 GLY A N 1
ATOM 781 C CA . GLY A 1 101 ? -3.342 2.491 30.802 1.00 58.88 101 GLY A CA 1
ATOM 782 C C . GLY A 1 101 ? -3.406 1.623 32.061 1.00 58.88 101 GLY A C 1
ATOM 783 O O . GLY A 1 101 ? -4.293 1.807 32.898 1.00 58.88 101 GLY A O 1
ATOM 784 N N . ALA A 1 102 ? -2.436 0.724 32.249 1.00 60.62 102 ALA A N 1
ATOM 785 C CA . ALA A 1 102 ? -2.365 -0.141 33.427 1.00 60.62 102 ALA A CA 1
ATOM 786 C C . ALA A 1 102 ? -2.156 0.655 34.728 1.00 60.62 102 ALA A C 1
ATOM 788 O O . ALA A 1 102 ? -2.787 0.362 35.748 1.00 60.62 102 ALA A O 1
ATOM 789 N N . ALA A 1 103 ? -1.325 1.702 34.689 1.00 62.09 103 ALA A N 1
ATOM 790 C CA . ALA A 1 103 ? -1.130 2.603 35.821 1.00 62.09 103 ALA A CA 1
ATOM 791 C C . ALA A 1 103 ? -2.420 3.365 36.176 1.00 62.09 103 ALA A C 1
ATOM 793 O O . ALA A 1 103 ? -2.778 3.463 37.350 1.00 62.09 103 ALA A O 1
ATOM 794 N N . THR A 1 104 ? -3.165 3.840 35.173 1.00 67.38 104 THR A N 1
ATOM 795 C CA . THR A 1 104 ? -4.423 4.577 35.378 1.00 67.38 104 THR A CA 1
ATOM 796 C C . THR A 1 104 ? -5.523 3.695 35.975 1.00 67.38 104 THR A C 1
ATOM 798 O O . THR A 1 104 ? -6.203 4.109 36.916 1.00 67.38 104 THR A O 1
ATOM 801 N N . VAL A 1 105 ? -5.669 2.456 35.492 1.00 74.94 105 VAL A N 1
ATOM 802 C CA . VAL A 1 105 ? -6.641 1.488 36.035 1.00 74.94 105 VAL A CA 1
ATOM 803 C C . VAL A 1 105 ? -6.315 1.144 37.491 1.00 74.94 105 VAL A C 1
ATOM 805 O O . VAL A 1 105 ? -7.208 1.165 38.336 1.00 74.94 105 VAL A O 1
ATOM 808 N N . SER A 1 106 ? -5.036 0.933 37.819 1.00 75.75 106 SER A N 1
ATOM 809 C CA . SER A 1 106 ? -4.608 0.653 39.196 1.00 75.75 106 SER A CA 1
ATOM 810 C C . SER A 1 106 ? -4.904 1.810 40.163 1.00 75.75 106 SER A C 1
ATOM 812 O O . SER A 1 106 ? -5.298 1.580 41.308 1.00 75.75 106 SER A O 1
ATOM 814 N N . MET A 1 107 ? -4.760 3.063 39.720 1.00 78.38 107 MET A N 1
ATOM 815 C CA . MET A 1 107 ? -5.071 4.243 40.541 1.00 78.38 107 MET A CA 1
ATOM 816 C C . MET A 1 107 ? -6.582 4.406 40.774 1.00 78.38 107 MET A C 1
ATOM 818 O O . MET A 1 107 ? -6.999 4.755 41.879 1.00 78.38 107 MET A O 1
ATOM 822 N N . LEU A 1 108 ? -7.409 4.097 39.770 1.00 79.94 108 LEU A N 1
ATOM 823 C CA . LEU A 1 108 ? -8.872 4.100 39.886 1.00 79.94 108 LEU A CA 1
ATOM 824 C C . LEU A 1 108 ? -9.391 2.994 40.815 1.00 79.94 108 LEU A C 1
ATOM 826 O O . LEU A 1 108 ? -10.322 3.231 41.584 1.00 79.94 108 LEU A O 1
ATOM 830 N N . GLU A 1 109 ? -8.786 1.804 40.785 1.00 81.62 109 GLU A N 1
ATOM 831 C CA . GLU A 1 109 ? -9.123 0.713 41.708 1.00 81.62 109 GLU A CA 1
ATOM 832 C C . GLU A 1 109 ? -8.798 1.063 43.163 1.00 81.62 109 GLU A C 1
ATOM 834 O O . GLU A 1 109 ? -9.617 0.810 44.047 1.00 81.62 109 GLU A O 1
ATOM 839 N N . LYS A 1 110 ? -7.647 1.701 43.418 1.00 79.56 110 LYS A N 1
ATOM 840 C CA . LYS A 1 110 ? -7.294 2.202 44.757 1.00 79.56 110 LYS A CA 1
ATOM 841 C C . LYS A 1 110 ? -8.300 3.236 45.257 1.00 79.56 110 LYS A C 1
ATOM 843 O O . LYS A 1 110 ? -8.840 3.071 46.343 1.00 79.56 110 LYS A O 1
ATOM 848 N N . TYR A 1 111 ? -8.627 4.231 44.433 1.00 80.38 111 TYR A N 1
ATOM 849 C CA . TYR A 1 111 ? -9.613 5.256 44.784 1.00 80.38 111 TYR A CA 1
ATOM 850 C C . TYR A 1 111 ? -10.994 4.663 45.096 1.00 80.38 111 TYR A C 1
ATOM 852 O O . TYR A 1 111 ? -11.643 5.048 46.064 1.00 80.38 111 TYR A O 1
ATOM 860 N N . LYS A 1 112 ? -11.439 3.682 44.302 1.00 84.06 112 LYS A N 1
ATOM 861 C CA . LYS A 1 112 ? -12.710 2.985 44.528 1.00 84.06 112 LYS A CA 1
ATOM 862 C C . LYS A 1 112 ? -12.725 2.215 45.854 1.00 84.06 112 LYS A C 1
ATOM 864 O O . LYS A 1 112 ? -13.764 2.184 46.507 1.00 84.06 112 LYS A O 1
ATOM 869 N N . ASN A 1 113 ? -11.608 1.602 46.241 1.00 83.19 113 ASN A N 1
ATOM 870 C CA . ASN A 1 113 ? -11.503 0.878 47.508 1.00 83.19 113 ASN A CA 1
ATOM 871 C C . ASN A 1 113 ? -11.493 1.828 48.715 1.00 83.19 113 ASN A C 1
ATOM 873 O O . ASN A 1 113 ? -12.142 1.524 49.710 1.00 83.19 113 ASN A O 1
ATOM 877 N N . ASP A 1 114 ? -10.846 2.990 48.600 1.00 80.94 114 ASP A N 1
ATOM 878 C CA . ASP A 1 114 ? -10.803 4.008 49.662 1.00 80.94 114 ASP A CA 1
ATOM 879 C C . ASP A 1 114 ? -12.164 4.693 49.901 1.00 80.94 114 ASP A C 1
ATOM 881 O O . ASP A 1 114 ? -12.419 5.201 50.985 1.00 80.94 114 ASP A O 1
ATOM 885 N N . LEU A 1 115 ? -13.049 4.707 48.900 1.00 77.81 115 LEU A N 1
ATOM 886 C CA . LEU A 1 115 ? -14.423 5.228 48.999 1.00 77.81 115 LEU A CA 1
ATOM 887 C C . LEU A 1 115 ? -15.444 4.213 49.529 1.00 77.81 115 LEU A C 1
ATOM 889 O O . LEU A 1 115 ? -16.566 4.593 49.863 1.00 77.81 115 LEU A O 1
ATOM 893 N N . ALA A 1 116 ? -15.095 2.927 49.515 1.00 74.19 116 ALA A N 1
ATOM 894 C CA . ALA A 1 116 ? -15.967 1.837 49.940 1.00 74.19 116 ALA A CA 1
ATOM 895 C C . ALA A 1 116 ? -15.692 1.369 51.383 1.00 74.19 116 ALA A C 1
ATOM 897 O O . ALA A 1 116 ? -16.414 0.494 51.870 1.00 74.19 116 ALA A O 1
ATOM 898 N N . GLY A 1 117 ? -14.664 1.923 52.039 1.00 53.47 117 GLY A N 1
ATOM 899 C CA . GLY A 1 117 ? -14.346 1.747 53.461 1.00 53.47 117 GLY A CA 1
ATOM 900 C C . GLY A 1 117 ? -14.694 2.981 54.280 1.00 53.47 117 GLY A C 1
ATOM 901 O O . GLY A 1 117 ? -14.986 2.796 55.481 1.00 53.47 117 GLY A O 1
#

Foldseek 3Di:
DDDDADDDDDQDDADPLFDPVLVVLSVVLNVDPLCRVDGPVLSVLSNVLRVLVRVQVPDPHGDPVSVVVSVVSCLVSVVDPVSCVVVVNDDDDPPPVVVVVVVVVVVVVVVVVVVVD

Sequence (117 aa):
MRAAGSGTVKPPAEDRSWHPAAKRWFRALKHSGQAVFYEPSDWAYAQLAADLLTAEMTMEKPRAATIGLVLSMMDNLMTSEGARRRIRVELQRPGVDDADGAATVSMLEKYKNDLAG

Radius of gyration: 20.8 Å; chains: 1; bounding box: 42×29×71 Å